Protein AF-A0A346C933-F1 (afdb_monomer)

Secondary structure (DSSP, 8-state):
---S---S---B-SB--TT--S-EEEEEEE-B-TTSPBP-SEEEEEE---TTSPPTT-TTS-TTS--EEEETTEEEEE-SSPPPSS---TTEEEEE--TTSEEEEEEE----BTTB-SB-EEEEEETTEEEEE-PBPPHHHHHHHHHH-HHHHHHHHHHHHHTT-

Foldseek 3Di:
DQAEDDDPDFAADQEQAPVQDAAKDKDKDFDADPVRAGAAQKKKKKAAAALLQDGFLANVDDLADFCFDQDPVGGDDRDRYDHRPDDGRGRIHMYGADPRNMDMHMYHQHHHGHPDARWMKMWMAHPRRIDTDIDHDDVVVVVVCCVPPVPSVCSVVVVVVVVVD

Radius of gyration: 16.98 Å; Cα contacts (8 Å, |Δi|>4): 318; chains: 1; bounding box: 45×39×41 Å

Mean predicted aligned error: 9.43 Å

Nearest PDB structures (foldseek):
  6bdj-assembly1_A  TM=8.826E-01  e=5.657E-12  Tetranychus urticae
  5vg2-assembly4_C  TM=8.865E-01  e=5.657E-12  Tetranychus urticae
  5vg2-assembly1_U  TM=8.908E-01  e=7.214E-12  Tetranychus urticae
  5vg2-assembly3_B  TM=8.876E-01  e=8.147E-12  Tetranychus urticae
  6bdj-assembly2_U  TM=9.014E-01  e=7.269E-11  Tetranychus urticae

Sequence (165 aa):
MDGPYLVGQVPRRSDMTEGRPGLPLELRFTVLDLAGKPLKDATITLWHCDPLGYYSGYLDMDPDEWVATATPEGVTAVEWDPPATDDSRFLRGTQPLDEQGAVAFSTVYPGWCFGRAIHIHIEVQVGGGGFLDQPALPPRRVEQVHREAPALQRALHAREAHQRL

Structure (mmCIF, N/CA/C/O backbone):
data_AF-A0A346C933-F1
#
_entry.id   AF-A0A346C933-F1
#
loop_
_atom_site.group_PDB
_atom_site.id
_atom_site.type_symbol
_atom_site.label_atom_id
_atom_site.label_alt_id
_atom_site.label_comp_id
_atom_site.label_asym_id
_atom_site.label_entity_id
_atom_site.label_seq_id
_atom_site.pdbx_PDB_ins_code
_atom_site.Cartn_x
_atom_site.Cartn_y
_atom_site.Cartn_z
_atom_site.occupancy
_atom_site.B_iso_or_equiv
_atom_site.auth_seq_id
_atom_site.auth_comp_id
_atom_site.auth_asym_id
_atom_site.auth_atom_id
_atom_site.pdbx_PDB_model_num
ATOM 1 N N . MET A 1 1 ? 8.165 11.787 7.828 1.00 36.09 1 MET A N 1
ATOM 2 C CA . MET A 1 1 ? 8.756 12.218 6.547 1.00 36.09 1 MET A CA 1
ATOM 3 C C . MET A 1 1 ? 8.098 11.354 5.505 1.00 36.09 1 MET A C 1
ATOM 5 O O . MET A 1 1 ? 8.177 10.134 5.629 1.00 36.09 1 MET A O 1
ATOM 9 N N . ASP A 1 2 ? 7.393 11.974 4.572 1.00 51.56 2 ASP A N 1
ATOM 10 C CA . ASP A 1 2 ? 6.691 11.268 3.513 1.00 51.56 2 ASP A CA 1
ATOM 11 C C . ASP A 1 2 ? 7.751 10.725 2.565 1.00 51.56 2 ASP A C 1
ATOM 13 O O . ASP A 1 2 ? 8.356 11.448 1.787 1.00 51.56 2 ASP A O 1
ATOM 17 N N . GLY A 1 3 ? 8.126 9.462 2.763 1.00 47.59 3 GLY A N 1
ATOM 18 C CA . GLY A 1 3 ? 8.998 8.778 1.813 1.00 47.59 3 GLY A CA 1
ATOM 19 C C . GLY A 1 3 ? 8.360 8.818 0.419 1.00 47.59 3 GLY A C 1
ATOM 20 O O . GLY A 1 3 ? 7.130 8.833 0.329 1.00 47.59 3 GLY A O 1
ATOM 21 N N . PRO A 1 4 ? 9.181 8.832 -0.641 1.00 57.88 4 PRO A N 1
ATOM 22 C CA . PRO A 1 4 ? 8.727 9.135 -1.992 1.00 57.88 4 PRO A CA 1
ATOM 23 C C . PRO A 1 4 ? 7.634 8.174 -2.469 1.00 57.88 4 PRO A C 1
ATOM 25 O O . PRO A 1 4 ? 7.500 7.059 -1.949 1.00 57.88 4 PRO A O 1
ATOM 28 N N . TYR A 1 5 ? 6.902 8.604 -3.501 1.00 60.06 5 TYR A N 1
ATOM 29 C CA . TYR A 1 5 ? 5.935 7.817 -4.276 1.00 60.06 5 TYR A CA 1
ATOM 30 C C . TYR A 1 5 ? 4.483 7.793 -3.787 1.00 60.06 5 TYR A C 1
ATOM 32 O O . TYR A 1 5 ? 3.787 6.804 -4.042 1.00 60.06 5 TYR A O 1
ATOM 40 N N . LEU A 1 6 ? 3.974 8.828 -3.117 1.00 62.06 6 LEU A N 1
ATOM 41 C CA . LEU A 1 6 ? 2.528 8.939 -2.901 1.00 62.06 6 LEU A CA 1
ATOM 42 C C . LEU A 1 6 ? 1.862 9.526 -4.152 1.00 62.06 6 LEU A C 1
ATOM 44 O O . LEU A 1 6 ? 2.076 10.674 -4.510 1.00 62.06 6 LEU A O 1
ATOM 48 N N . VAL A 1 7 ? 1.013 8.740 -4.810 1.00 62.56 7 VAL A N 1
ATOM 49 C CA . VAL A 1 7 ? 0.212 9.233 -5.939 1.00 62.56 7 VAL A CA 1
ATOM 50 C C . VAL A 1 7 ? -1.080 9.871 -5.427 1.00 62.56 7 VAL A C 1
ATOM 52 O O . VAL A 1 7 ? -1.733 9.326 -4.538 1.00 62.56 7 VAL A O 1
ATOM 55 N N . GLY A 1 8 ? -1.492 10.994 -6.023 1.00 66.44 8 GLY A N 1
ATOM 56 C CA . GLY A 1 8 ? -2.633 11.790 -5.541 1.00 66.44 8 GLY A CA 1
ATOM 57 C C . GLY A 1 8 ? -4.004 11.092 -5.558 1.00 66.44 8 GLY A C 1
ATOM 58 O O . GLY A 1 8 ? -4.932 11.556 -4.902 1.00 66.44 8 GLY A O 1
ATOM 59 N N . GLN A 1 9 ? -4.158 9.972 -6.274 1.00 73.50 9 GLN A N 1
ATOM 60 C CA . GLN A 1 9 ? -5.360 9.132 -6.210 1.00 73.50 9 GLN A CA 1
ATOM 61 C C . GLN A 1 9 ? -4.990 7.671 -5.952 1.00 73.50 9 GLN A C 1
ATOM 63 O O . GLN A 1 9 ? -4.522 6.966 -6.851 1.00 73.50 9 GLN A O 1
ATOM 68 N N . VAL A 1 10 ? -5.249 7.207 -4.725 1.00 86.12 10 VAL A N 1
ATOM 69 C CA . VAL A 1 10 ? -5.130 5.796 -4.338 1.00 86.12 10 VAL A CA 1
ATOM 70 C C . VAL A 1 10 ? -6.512 5.125 -4.383 1.00 86.12 10 VAL A C 1
ATOM 72 O O . VAL A 1 10 ? -7.443 5.623 -3.748 1.00 86.12 10 VAL A O 1
ATOM 75 N N . PRO A 1 11 ? -6.692 4.002 -5.108 1.00 91.81 11 PRO A N 1
ATOM 76 C CA . PRO A 1 11 ? -8.011 3.385 -5.252 1.00 91.81 11 PRO A CA 1
ATOM 77 C C . PRO A 1 11 ? -8.545 2.760 -3.960 1.00 91.81 11 PRO A C 1
ATOM 79 O O . PRO A 1 11 ? -7.799 2.152 -3.189 1.00 91.81 11 PRO A O 1
ATOM 82 N N . ARG A 1 12 ? -9.866 2.842 -3.750 1.00 95.12 12 ARG A N 1
ATOM 83 C CA . ARG A 1 12 ? -10.534 2.205 -2.608 1.00 95.12 12 ARG A CA 1
ATOM 84 C C . ARG A 1 12 ? -10.761 0.716 -2.862 1.00 95.12 12 ARG A C 1
ATOM 86 O O . ARG A 1 12 ? -11.628 0.367 -3.660 1.00 95.12 12 ARG A O 1
ATOM 93 N N . ARG A 1 13 ? -10.008 -0.153 -2.180 1.00 95.94 13 ARG A N 1
ATOM 94 C CA . ARG A 1 13 ? -10.074 -1.618 -2.354 1.00 95.94 13 ARG A CA 1
ATOM 95 C C . ARG A 1 13 ? -9.374 -2.382 -1.238 1.00 95.94 13 ARG A C 1
ATOM 97 O O . ARG A 1 13 ? -8.414 -1.884 -0.658 1.00 95.94 13 ARG A O 1
ATOM 104 N N . SER A 1 14 ? -9.838 -3.607 -1.005 1.00 95.62 14 SER A N 1
ATOM 105 C CA . SER A 1 14 ? -9.204 -4.576 -0.109 1.00 95.62 14 SER A CA 1
ATOM 106 C C . SER A 1 14 ? -8.132 -5.404 -0.807 1.00 95.62 14 SER A C 1
ATOM 108 O O . SER A 1 14 ? -7.046 -5.564 -0.262 1.00 95.62 14 SER A O 1
ATOM 110 N N . ASP A 1 15 ? -8.391 -5.887 -2.022 1.00 97.38 15 ASP A N 1
ATOM 111 C CA . ASP A 1 15 ? -7.372 -6.508 -2.869 1.00 97.38 15 ASP A CA 1
ATOM 112 C C . ASP A 1 15 ? -6.597 -5.426 -3.626 1.00 97.38 15 ASP A C 1
ATOM 114 O O . ASP A 1 15 ? -7.134 -4.756 -4.507 1.00 97.38 15 ASP A O 1
ATOM 118 N N . MET A 1 16 ? -5.333 -5.242 -3.256 1.00 96.81 16 MET A N 1
ATOM 119 C CA . MET A 1 16 ? -4.424 -4.269 -3.854 1.00 96.81 16 MET A CA 1
ATOM 120 C C . MET A 1 16 ? -3.584 -4.870 -4.982 1.00 96.81 16 MET A C 1
ATOM 122 O O . MET A 1 16 ? -2.829 -4.140 -5.616 1.00 96.81 16 MET A O 1
ATOM 126 N N . THR A 1 17 ? -3.655 -6.180 -5.226 1.00 95.88 17 THR A N 1
ATOM 127 C CA . THR A 1 17 ? -2.680 -6.883 -6.068 1.00 95.88 17 THR A CA 1
ATOM 128 C C . THR A 1 17 ? -2.716 -6.434 -7.519 1.00 95.88 17 THR A C 1
ATOM 130 O O . THR A 1 17 ? -1.668 -6.401 -8.152 1.00 95.88 17 THR A O 1
ATOM 133 N N . GLU A 1 18 ? -3.899 -6.129 -8.061 1.00 94.19 18 GLU A N 1
ATOM 134 C CA . GLU A 1 18 ? -4.124 -5.974 -9.508 1.00 94.19 18 GLU A CA 1
ATOM 135 C C . GLU A 1 18 ? -3.502 -7.121 -10.333 1.00 94.19 18 GLU A C 1
ATOM 137 O O . GLU A 1 18 ? -2.993 -6.925 -11.435 1.00 94.19 18 GLU A O 1
ATOM 142 N N . GLY A 1 19 ? -3.490 -8.337 -9.776 1.00 91.88 19 GLY A N 1
ATOM 143 C CA . GLY A 1 19 ? -2.898 -9.505 -10.426 1.00 91.88 19 GLY A CA 1
ATOM 144 C C . GLY A 1 19 ? -1.365 -9.524 -10.464 1.00 91.88 19 GLY A C 1
ATOM 145 O O . GLY A 1 19 ? -0.802 -10.380 -11.149 1.00 91.88 19 GLY A O 1
ATOM 146 N N . ARG A 1 20 ? -0.665 -8.629 -9.743 1.00 89.69 20 ARG A N 1
ATOM 147 C CA . ARG A 1 20 ? 0.800 -8.702 -9.619 1.00 89.69 20 ARG A CA 1
ATOM 148 C C . ARG A 1 20 ? 1.209 -10.071 -9.061 1.00 89.69 20 ARG A C 1
ATOM 150 O O . ARG A 1 20 ? 0.682 -10.492 -8.030 1.00 89.69 20 ARG A O 1
ATOM 157 N N . PRO A 1 21 ? 2.157 -10.771 -9.708 1.00 88.75 21 PRO A N 1
ATOM 158 C CA . PRO A 1 21 ? 2.669 -12.023 -9.181 1.00 88.75 21 PRO A CA 1
ATOM 159 C C . PRO A 1 21 ? 3.504 -11.758 -7.926 1.00 88.75 21 PRO A C 1
ATOM 161 O O . PRO A 1 21 ? 4.165 -10.729 -7.806 1.00 88.75 21 PRO A O 1
ATOM 164 N N . GLY A 1 22 ? 3.514 -12.710 -6.999 1.00 87.00 22 GLY A N 1
ATOM 165 C CA . GLY A 1 22 ? 4.319 -12.624 -5.788 1.00 87.00 22 GLY A CA 1
ATOM 166 C C . GLY A 1 22 ? 3.854 -13.606 -4.726 1.00 87.00 22 GLY A C 1
ATOM 167 O O . GLY A 1 22 ? 2.937 -14.396 -4.951 1.00 87.00 22 GLY A O 1
ATOM 168 N N . LEU A 1 23 ? 4.503 -13.564 -3.564 1.00 88.38 23 LEU A N 1
ATOM 169 C CA . LEU A 1 23 ? 4.048 -14.314 -2.399 1.00 88.38 23 LEU A CA 1
ATOM 170 C C . LEU A 1 23 ? 2.818 -13.604 -1.808 1.00 88.38 23 LEU A C 1
ATOM 172 O O . LEU A 1 23 ? 2.970 -12.453 -1.400 1.00 88.38 23 LEU A O 1
ATOM 176 N N . PRO A 1 24 ? 1.631 -14.233 -1.739 1.00 93.06 24 PRO A N 1
ATOM 177 C CA . PRO A 1 24 ? 0.448 -13.592 -1.172 1.00 93.06 24 PRO A CA 1
ATOM 178 C C . PRO A 1 24 ? 0.671 -13.173 0.283 1.00 93.06 24 PRO A C 1
ATOM 180 O O . PRO A 1 24 ? 1.232 -13.926 1.082 1.00 93.06 24 PRO A O 1
ATOM 183 N N . LEU A 1 25 ? 0.213 -11.974 0.627 1.00 92.31 25 LEU A N 1
ATOM 184 C CA . LEU A 1 25 ? 0.332 -11.388 1.952 1.00 92.31 25 LEU A CA 1
ATOM 185 C C . LEU A 1 25 ? -1.002 -10.766 2.360 1.00 92.31 25 LEU A C 1
ATOM 187 O O . LEU A 1 25 ? -1.550 -9.918 1.661 1.00 92.31 25 LEU A O 1
ATOM 191 N N . GLU A 1 26 ? -1.501 -11.169 3.523 1.00 95.44 26 GLU A N 1
ATOM 192 C CA . GLU A 1 26 ? -2.670 -10.559 4.143 1.00 95.44 26 GLU A CA 1
ATOM 193 C C . GLU A 1 26 ? -2.228 -9.642 5.284 1.00 95.44 26 GLU A C 1
ATOM 195 O O . GLU A 1 26 ? -1.475 -10.045 6.180 1.00 95.44 26 GLU A O 1
ATOM 200 N N . LEU A 1 27 ? -2.688 -8.396 5.239 1.00 93.50 27 LEU A N 1
ATOM 201 C CA . LEU A 1 27 ? -2.394 -7.375 6.232 1.00 93.50 27 LEU A CA 1
ATOM 202 C C . LEU A 1 27 ? -3.674 -7.028 6.971 1.00 93.50 27 LEU A C 1
ATOM 204 O O . LEU A 1 27 ? -4.680 -6.699 6.349 1.00 93.50 27 LEU 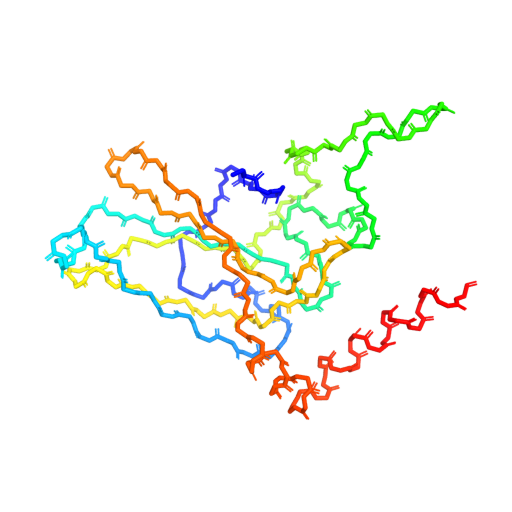A O 1
ATOM 208 N N . ARG A 1 28 ? -3.626 -7.084 8.300 1.00 94.62 28 ARG A N 1
ATOM 209 C CA . ARG A 1 28 ? -4.732 -6.696 9.172 1.00 94.62 28 ARG A CA 1
ATOM 210 C C . ARG A 1 28 ? -4.235 -5.658 10.152 1.00 94.62 28 ARG A C 1
ATOM 212 O O . ARG A 1 28 ? -3.217 -5.872 10.809 1.00 94.62 28 ARG A O 1
ATOM 219 N N . PHE A 1 29 ? -4.975 -4.567 10.253 1.00 93.00 29 PHE A N 1
ATOM 220 C CA . PHE A 1 29 ? -4.690 -3.485 11.177 1.00 93.00 29 PHE A CA 1
ATOM 221 C C . PHE A 1 29 ? -5.878 -3.299 12.104 1.00 93.00 29 PHE A C 1
ATOM 223 O O . PHE A 1 29 ? -7.025 -3.420 11.681 1.00 93.00 29 PHE A O 1
ATOM 230 N N . THR A 1 30 ? -5.580 -2.986 13.359 1.00 93.62 30 THR A N 1
ATOM 231 C CA . THR A 1 30 ? -6.536 -2.435 14.314 1.00 93.62 30 THR A CA 1
ATOM 232 C C . THR A 1 30 ? -5.934 -1.144 14.827 1.00 93.62 30 THR A C 1
ATOM 234 O O . THR A 1 30 ? -4.820 -1.150 15.352 1.00 93.62 30 THR A O 1
ATOM 237 N N . VAL A 1 31 ? -6.651 -0.043 14.647 1.00 90.44 31 VAL A N 1
ATOM 238 C CA . VAL A 1 31 ? -6.215 1.281 15.079 1.00 90.44 31 VAL A CA 1
ATOM 239 C C . VAL A 1 31 ? -6.992 1.659 16.325 1.00 90.44 31 VAL A C 1
ATOM 241 O O . VAL A 1 31 ? -8.222 1.594 16.356 1.00 90.44 31 VAL A O 1
ATOM 244 N N . LEU A 1 32 ? -6.254 2.049 17.357 1.00 91.50 32 LEU A N 1
ATOM 245 C CA . LEU A 1 32 ? -6.798 2.446 18.645 1.00 91.50 32 LEU A CA 1
ATOM 246 C C . LEU A 1 32 ? -6.411 3.898 18.943 1.00 91.50 32 LEU A C 1
ATOM 248 O O . LEU A 1 32 ? -5.341 4.355 18.540 1.00 91.50 32 LEU A O 1
ATOM 252 N N . ASP A 1 33 ? -7.270 4.613 19.663 1.00 87.75 33 ASP A N 1
ATOM 253 C CA . ASP A 1 33 ? -6.928 5.896 20.270 1.00 87.75 33 ASP A CA 1
ATOM 254 C C . ASP A 1 33 ? -5.980 5.717 21.476 1.00 87.75 33 ASP A C 1
ATOM 256 O O . ASP A 1 33 ? -5.676 4.603 21.913 1.00 87.75 33 ASP A O 1
ATOM 260 N N . LEU A 1 34 ? -5.517 6.829 22.059 1.00 89.31 34 LEU A N 1
ATOM 261 C CA . LEU A 1 34 ? -4.618 6.805 23.224 1.00 89.31 34 LEU A CA 1
ATOM 262 C C . LEU A 1 34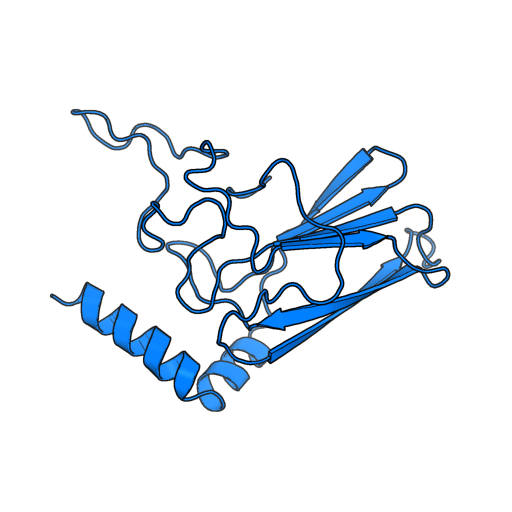 ? -5.260 6.214 24.492 1.00 89.31 34 LEU A C 1
ATOM 264 O O . LEU A 1 34 ? -4.547 5.875 25.435 1.00 89.31 34 LEU A O 1
ATOM 268 N N . ALA A 1 35 ? -6.589 6.088 24.533 1.00 93.31 35 ALA A N 1
ATOM 269 C CA . ALA A 1 35 ? -7.320 5.426 25.608 1.00 93.31 35 ALA A CA 1
ATOM 270 C C . ALA A 1 35 ? -7.536 3.923 25.334 1.00 93.31 35 ALA A C 1
ATOM 272 O O . ALA A 1 35 ? -8.192 3.247 26.130 1.00 93.31 35 ALA A O 1
ATOM 273 N N . GLY A 1 36 ? -6.998 3.397 24.228 1.00 93.19 36 GLY A N 1
ATOM 274 C CA . GLY A 1 36 ? -7.120 2.001 23.820 1.00 93.19 36 GLY A CA 1
ATOM 275 C C . GLY A 1 36 ? -8.472 1.646 23.198 1.00 93.19 36 GLY A C 1
ATOM 276 O O . GLY A 1 36 ? -8.805 0.464 23.115 1.00 93.19 36 GLY A O 1
ATOM 277 N N . LYS A 1 37 ? -9.278 2.630 22.786 1.00 93.81 37 LYS A N 1
ATOM 278 C CA . LYS A 1 37 ? -10.568 2.387 22.127 1.00 93.81 37 LYS A CA 1
ATOM 279 C C . LYS A 1 37 ? -10.399 2.337 20.610 1.00 93.81 37 LYS A C 1
ATOM 281 O O . LYS A 1 37 ? -9.576 3.083 20.089 1.00 93.81 37 LYS A O 1
ATOM 286 N N . PRO A 1 38 ? -11.199 1.530 19.890 1.00 93.50 38 PRO A N 1
ATOM 287 C CA . PRO A 1 38 ? -11.261 1.572 18.433 1.00 93.50 38 PRO A CA 1
ATOM 288 C C . PRO A 1 38 ? -11.382 2.990 17.880 1.00 93.50 38 PRO A C 1
ATOM 290 O O . PRO A 1 38 ? -12.310 3.723 18.238 1.00 93.50 38 PRO A O 1
ATOM 293 N N . LEU A 1 39 ? -10.446 3.362 17.008 1.00 89.56 39 LEU A N 1
ATOM 294 C CA . LEU A 1 39 ? -10.477 4.649 16.333 1.00 89.56 39 LEU A CA 1
ATOM 295 C C . LEU A 1 39 ? -11.589 4.641 15.277 1.00 89.56 39 LEU A C 1
ATOM 297 O O . LEU A 1 39 ? -11.695 3.707 14.484 1.00 89.56 39 LEU A O 1
ATOM 301 N N . LYS A 1 40 ? -12.420 5.684 15.276 1.00 86.75 40 LYS A N 1
ATOM 302 C CA . LYS A 1 40 ? -13.523 5.869 14.323 1.00 86.75 40 LYS A CA 1
ATOM 303 C C . LYS A 1 40 ? -13.188 6.968 13.323 1.00 86.75 40 LYS A C 1
ATOM 305 O O . LYS A 1 40 ? -12.283 7.762 13.563 1.00 86.75 40 LYS A O 1
ATOM 310 N N . ASP A 1 41 ? -13.935 7.005 12.221 1.00 87.25 41 ASP A N 1
ATOM 311 C CA . ASP A 1 41 ? -13.844 8.053 11.193 1.00 87.25 41 ASP A CA 1
ATOM 312 C C . ASP A 1 41 ? -12.427 8.231 10.626 1.00 87.25 41 ASP A C 1
ATOM 314 O O . ASP A 1 41 ? -11.977 9.342 10.325 1.00 87.25 41 ASP A O 1
ATOM 318 N N . ALA A 1 42 ? -11.723 7.105 10.489 1.00 88.88 42 ALA A N 1
ATOM 319 C CA . ALA A 1 42 ? -10.378 7.055 9.956 1.00 88.88 42 ALA A CA 1
ATOM 320 C C . ALA A 1 42 ? -10.289 6.169 8.711 1.00 88.88 42 ALA A C 1
ATOM 322 O O . ALA A 1 42 ? -11.040 5.205 8.545 1.00 88.88 42 ALA A O 1
ATOM 323 N N . THR A 1 43 ? -9.354 6.512 7.833 1.00 90.81 43 THR A N 1
ATOM 324 C CA . THR A 1 43 ? -9.040 5.786 6.602 1.00 90.81 43 THR A CA 1
ATOM 325 C C . THR A 1 43 ? -7.574 5.390 6.615 1.00 90.81 43 THR A C 1
ATOM 327 O O . THR A 1 43 ? -6.726 6.215 6.942 1.00 90.81 43 THR A O 1
ATOM 330 N N . ILE A 1 44 ? -7.281 4.138 6.262 1.00 91.75 44 ILE A N 1
ATOM 331 C CA . ILE A 1 44 ? -5.915 3.668 6.028 1.00 91.75 44 ILE A CA 1
ATOM 332 C C . ILE A 1 44 ? -5.640 3.654 4.532 1.00 91.75 44 ILE A C 1
ATOM 334 O O . ILE A 1 44 ? -6.380 3.026 3.776 1.00 91.75 44 ILE A O 1
ATOM 338 N N . THR A 1 45 ? -4.537 4.274 4.130 1.00 91.81 45 THR A N 1
ATOM 339 C CA . THR A 1 45 ? -3.965 4.180 2.788 1.00 91.81 45 THR A CA 1
ATOM 340 C C . THR A 1 45 ? -2.647 3.415 2.856 1.00 91.81 45 THR A C 1
ATOM 342 O O . THR A 1 45 ? -1.782 3.723 3.668 1.00 91.81 45 THR A O 1
ATOM 345 N N . LEU A 1 46 ? -2.490 2.411 1.997 1.00 92.88 46 LEU A N 1
ATOM 346 C CA . LEU A 1 46 ? -1.292 1.590 1.877 1.00 92.88 46 LEU A CA 1
ATOM 347 C C . LEU A 1 46 ? -0.682 1.725 0.488 1.00 92.88 46 LEU A C 1
ATOM 349 O O . LEU A 1 46 ? -1.406 1.754 -0.514 1.00 92.88 46 LEU A O 1
ATOM 353 N N . TRP A 1 47 ? 0.647 1.718 0.427 1.00 92.50 47 TRP A N 1
ATOM 354 C CA . TRP A 1 47 ? 1.391 1.495 -0.809 1.00 92.50 47 TRP A CA 1
ATOM 355 C C . TRP A 1 47 ? 2.736 0.826 -0.545 1.00 92.50 47 TRP A C 1
ATOM 357 O O . TRP A 1 47 ? 3.343 0.995 0.511 1.00 92.50 47 TRP A O 1
ATOM 367 N N . HIS A 1 48 ? 3.212 0.051 -1.510 1.00 92.44 48 HIS A N 1
ATOM 368 C CA . HIS A 1 48 ? 4.554 -0.519 -1.485 1.00 92.44 48 HIS A CA 1
ATOM 369 C C . HIS A 1 48 ? 5.009 -0.891 -2.898 1.00 92.44 48 HIS A C 1
ATOM 371 O O . HIS A 1 48 ? 4.210 -0.893 -3.838 1.00 92.44 48 HIS A O 1
ATOM 377 N N . CYS A 1 49 ? 6.293 -1.219 -3.043 1.00 91.00 49 CYS A N 1
ATOM 378 C CA . CYS A 1 49 ? 6.821 -1.758 -4.288 1.00 91.00 49 CYS A CA 1
ATOM 379 C C . CYS A 1 49 ? 6.379 -3.200 -4.535 1.00 91.00 49 CYS A C 1
ATOM 381 O O . CYS A 1 49 ? 6.065 -3.962 -3.619 1.00 91.00 49 CYS A O 1
ATOM 383 N N . ASP A 1 50 ? 6.424 -3.608 -5.793 1.00 91.12 50 ASP A N 1
ATOM 384 C CA . ASP A 1 50 ? 6.315 -5.010 -6.162 1.00 91.12 50 ASP A CA 1
ATOM 385 C C . ASP A 1 50 ? 7.529 -5.843 -5.681 1.00 91.12 50 ASP A C 1
ATOM 387 O O . ASP A 1 50 ? 8.492 -5.299 -5.129 1.00 91.12 50 ASP A O 1
ATOM 391 N N . PRO A 1 51 ? 7.524 -7.176 -5.881 1.00 87.44 51 PRO A N 1
ATOM 392 C CA . PRO A 1 51 ? 8.650 -8.033 -5.502 1.00 87.44 51 PRO A CA 1
ATOM 393 C C . PRO A 1 51 ? 9.996 -7.674 -6.153 1.00 87.44 51 PRO A C 1
ATOM 395 O O . P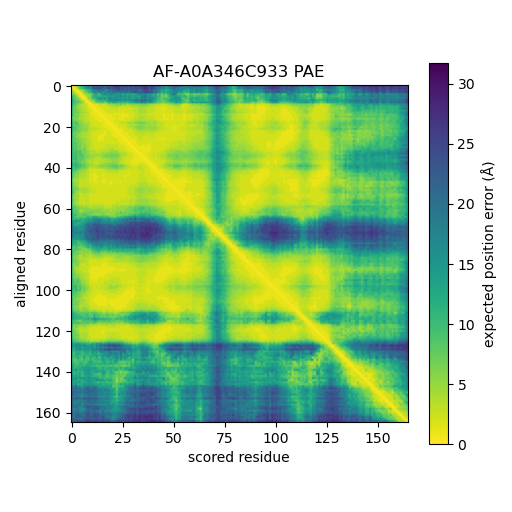RO A 1 51 ? 11.034 -8.125 -5.673 1.00 87.44 51 PRO A O 1
ATOM 398 N N . LEU A 1 52 ? 9.990 -6.893 -7.237 1.00 85.38 52 LEU A N 1
ATOM 399 C CA . LEU A 1 52 ? 11.179 -6.442 -7.956 1.00 85.38 52 LEU A CA 1
ATOM 400 C C . LEU A 1 52 ? 11.629 -5.036 -7.546 1.00 85.38 52 LEU A C 1
ATOM 402 O O . LEU A 1 52 ? 12.696 -4.617 -7.980 1.00 85.38 52 LEU A O 1
ATOM 406 N N . GLY A 1 53 ? 10.890 -4.344 -6.676 1.00 85.62 53 GLY A N 1
ATOM 407 C CA . GLY A 1 53 ? 11.238 -3.018 -6.167 1.00 85.62 53 GLY A CA 1
ATOM 408 C C . GLY A 1 53 ? 10.541 -1.852 -6.871 1.00 85.62 53 GLY A C 1
ATOM 409 O O . GLY A 1 53 ? 10.705 -0.719 -6.422 1.00 85.62 53 GLY A O 1
ATOM 410 N N . TYR A 1 54 ? 9.724 -2.108 -7.895 1.00 88.38 54 TYR A N 1
ATOM 411 C CA . TYR A 1 54 ? 9.029 -1.066 -8.654 1.00 88.38 54 TYR A CA 1
ATOM 412 C C . TYR A 1 54 ? 7.777 -0.575 -7.932 1.00 88.38 54 TYR A C 1
ATOM 414 O O . TYR A 1 54 ? 6.944 -1.368 -7.483 1.00 88.38 54 TYR A O 1
ATOM 422 N N . TYR A 1 55 ? 7.613 0.744 -7.869 1.00 90.06 55 TYR A N 1
ATOM 423 C CA . TYR A 1 55 ? 6.397 1.392 -7.388 1.00 90.06 55 TYR A CA 1
ATOM 424 C C . TYR A 1 55 ? 5.458 1.680 -8.562 1.00 90.06 55 TYR A C 1
ATOM 426 O O . TYR A 1 55 ? 5.880 2.198 -9.592 1.00 90.06 55 TYR A O 1
ATOM 434 N N . SER A 1 56 ? 4.168 1.377 -8.406 1.00 91.19 56 SER A N 1
ATOM 435 C CA . SER A 1 56 ? 3.166 1.778 -9.398 1.00 91.19 56 SER A CA 1
ATOM 436 C C . SER A 1 56 ? 3.046 3.300 -9.472 1.00 91.19 56 SER A C 1
ATOM 438 O O . SER A 1 56 ? 3.101 3.979 -8.441 1.00 91.19 56 SER A O 1
ATOM 440 N N . GLY A 1 57 ? 2.897 3.827 -10.684 1.00 88.06 57 GLY A N 1
ATOM 441 C CA . GLY A 1 57 ? 2.973 5.252 -11.000 1.00 88.06 57 GLY A CA 1
ATOM 442 C C . GLY A 1 57 ? 4.396 5.783 -11.192 1.00 88.06 57 GLY A C 1
ATOM 443 O O . GLY A 1 57 ? 4.550 6.977 -11.424 1.00 88.06 57 GLY A O 1
ATOM 444 N N . TYR A 1 58 ? 5.413 4.924 -11.068 1.00 88.56 58 TYR A N 1
ATOM 445 C CA . TYR A 1 58 ? 6.834 5.263 -11.186 1.00 88.56 58 TYR A CA 1
ATOM 446 C C . TYR A 1 58 ? 7.620 4.176 -11.940 1.00 88.56 58 TYR A C 1
ATOM 448 O O . TYR A 1 58 ? 8.769 3.894 -11.609 1.00 88.56 58 TYR A O 1
ATOM 456 N N . LEU A 1 59 ? 7.005 3.508 -12.920 1.00 87.12 59 LEU A N 1
ATOM 457 C CA . LEU A 1 59 ? 7.603 2.360 -13.614 1.00 87.12 59 LEU A CA 1
ATOM 458 C C . LEU A 1 59 ? 8.833 2.716 -14.455 1.00 87.12 59 LEU A C 1
ATOM 460 O O . LEU A 1 59 ? 9.677 1.854 -14.681 1.00 87.12 59 LEU A O 1
ATOM 464 N N . ASP A 1 60 ? 8.947 3.974 -14.874 1.00 85.25 60 ASP A N 1
ATOM 465 C CA . ASP A 1 60 ? 10.123 4.486 -15.591 1.00 85.25 60 ASP A CA 1
ATOM 466 C C . ASP A 1 60 ? 11.321 4.785 -14.667 1.00 85.25 60 ASP A C 1
ATOM 468 O O . ASP A 1 60 ? 12.384 5.173 -15.150 1.00 85.25 60 ASP A O 1
ATOM 472 N N . MET A 1 61 ? 11.170 4.636 -13.344 1.00 81.06 61 MET A N 1
ATOM 473 C CA . MET A 1 61 ? 12.256 4.842 -12.384 1.00 81.06 61 MET A CA 1
ATOM 474 C C . MET A 1 61 ? 12.980 3.535 -12.080 1.00 81.06 61 MET A C 1
ATOM 476 O O . MET A 1 61 ? 12.349 2.513 -11.802 1.00 81.06 61 MET A O 1
ATOM 480 N N . ASP A 1 62 ? 14.312 3.591 -12.074 1.00 81.62 62 ASP A N 1
ATOM 481 C CA . ASP A 1 62 ? 15.134 2.454 -11.682 1.00 81.62 62 ASP A CA 1
ATOM 482 C C . ASP A 1 62 ? 15.021 2.218 -10.158 1.00 81.62 62 ASP A C 1
ATOM 484 O O . ASP A 1 62 ? 15.387 3.093 -9.366 1.00 81.62 62 ASP A O 1
ATOM 488 N N . PRO A 1 63 ? 14.520 1.052 -9.702 1.00 77.31 63 PRO A N 1
ATOM 489 C CA . PRO A 1 63 ? 14.396 0.737 -8.281 1.00 77.31 63 PRO A CA 1
ATOM 490 C C . PRO A 1 63 ? 15.747 0.504 -7.584 1.00 77.31 63 PRO A C 1
ATOM 492 O O . PRO A 1 63 ? 15.763 0.307 -6.359 1.00 77.31 63 PRO A O 1
ATOM 495 N N . ASP A 1 64 ? 16.844 0.448 -8.345 1.00 77.06 64 ASP A N 1
ATOM 496 C CA . ASP A 1 64 ? 18.231 0.351 -7.891 1.00 77.06 64 ASP A CA 1
ATOM 497 C C . ASP A 1 64 ? 18.954 1.705 -7.799 1.00 77.06 64 ASP A C 1
ATOM 499 O O . ASP A 1 64 ? 20.067 1.760 -7.274 1.00 77.06 64 ASP A O 1
ATOM 503 N N . GLU A 1 65 ? 18.319 2.804 -8.209 1.00 72.44 65 GLU A N 1
ATOM 504 C CA . GLU A 1 65 ? 18.897 4.144 -8.120 1.00 72.44 65 GLU A CA 1
ATOM 505 C C . GLU A 1 65 ? 18.137 5.047 -7.137 1.00 72.44 65 GLU A C 1
ATOM 507 O O . GLU A 1 65 ? 16.976 4.828 -6.780 1.00 72.44 65 GLU A O 1
ATOM 512 N N . TRP A 1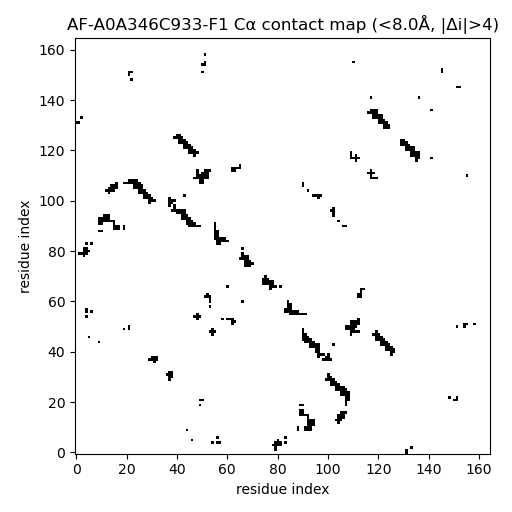 66 ? 18.817 6.088 -6.651 1.00 62.94 66 TRP A N 1
ATOM 513 C CA . TRP A 1 66 ? 18.134 7.168 -5.943 1.00 62.94 66 TRP A CA 1
ATOM 514 C C . TRP A 1 66 ? 17.333 7.989 -6.948 1.00 62.94 66 TRP A C 1
ATOM 516 O O . TRP A 1 66 ? 17.863 8.354 -7.995 1.00 62.94 66 TRP A O 1
ATOM 526 N N . VAL A 1 67 ? 16.109 8.382 -6.591 1.00 63.31 67 VAL A N 1
ATOM 527 C CA . VAL A 1 67 ? 15.419 9.450 -7.323 1.00 63.31 67 VAL A CA 1
ATOM 528 C C . VAL A 1 67 ? 16.187 10.739 -7.080 1.00 63.31 67 VAL A C 1
ATOM 530 O O . VAL A 1 67 ? 16.090 11.359 -6.019 1.00 63.31 67 VAL A O 1
ATOM 533 N N . ALA A 1 68 ? 17.009 11.102 -8.050 1.00 57.69 68 ALA A N 1
ATOM 534 C CA . ALA A 1 68 ? 17.905 12.230 -7.971 1.00 57.69 68 ALA A CA 1
ATOM 535 C C . ALA A 1 68 ? 17.728 13.113 -9.198 1.00 57.69 68 ALA A C 1
ATOM 537 O O . ALA A 1 68 ? 17.725 12.635 -1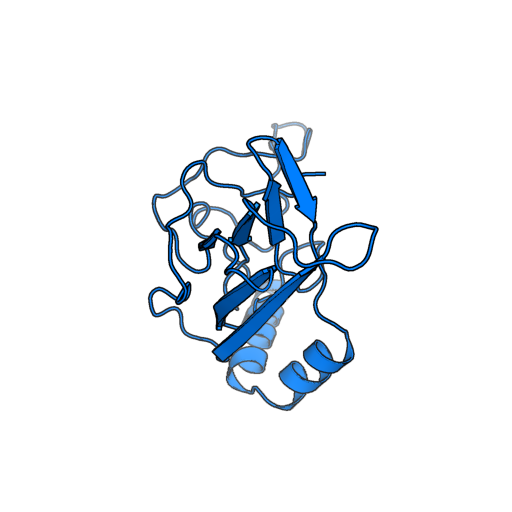0.332 1.00 57.69 68 ALA A O 1
ATOM 538 N N . THR A 1 69 ? 17.675 14.423 -8.981 1.00 51.62 69 THR A N 1
ATOM 539 C CA . THR A 1 69 ? 17.910 15.361 -10.073 1.00 51.62 69 THR A CA 1
ATOM 540 C C . THR A 1 69 ? 19.404 15.331 -10.395 1.00 51.62 69 THR A C 1
ATOM 542 O O . THR A 1 69 ? 20.233 15.848 -9.636 1.00 51.62 69 THR A O 1
ATOM 545 N N . ALA A 1 70 ? 19.762 14.696 -11.510 1.00 49.38 70 ALA A N 1
ATOM 546 C CA . ALA A 1 70 ? 21.114 14.746 -12.047 1.00 49.38 70 ALA A CA 1
ATOM 547 C C . ALA A 1 70 ? 21.316 16.072 -12.793 1.00 49.38 70 ALA A C 1
ATOM 549 O O . ALA A 1 70 ? 20.591 16.377 -13.741 1.00 49.38 70 ALA A O 1
ATOM 550 N N . THR A 1 71 ? 22.306 16.864 -12.381 1.00 49.38 71 THR A N 1
ATOM 551 C CA . THR A 1 71 ? 22.829 17.969 -13.197 1.00 49.38 71 THR A CA 1
ATOM 552 C C . THR A 1 71 ? 24.148 17.533 -13.843 1.00 49.38 71 THR A C 1
ATOM 554 O O . THR A 1 71 ? 24.743 16.541 -13.407 1.00 49.38 71 THR A O 1
ATOM 557 N N . PRO A 1 72 ? 24.649 18.239 -14.875 1.00 47.28 72 PRO A N 1
ATOM 558 C CA . PRO A 1 72 ? 25.970 17.960 -15.447 1.00 47.28 72 PRO A CA 1
ATOM 559 C C . PRO A 1 72 ? 27.114 17.974 -14.413 1.00 47.28 72 PRO A C 1
ATOM 561 O O . PRO A 1 72 ? 28.173 17.403 -14.662 1.00 47.28 72 PRO A O 1
ATOM 564 N N . GLU A 1 73 ? 26.903 18.604 -13.254 1.00 56.25 73 GLU A N 1
ATOM 565 C CA . GLU A 1 73 ? 27.854 18.715 -12.144 1.00 56.25 73 GLU A CA 1
ATOM 566 C C . GLU A 1 73 ? 27.692 17.627 -11.057 1.00 56.25 73 GLU A C 1
ATOM 568 O O . GLU A 1 73 ? 28.496 17.585 -10.124 1.00 56.25 73 GLU A O 1
ATOM 573 N N . GLY A 1 74 ? 26.689 16.743 -11.162 1.00 50.94 74 GLY A N 1
ATOM 574 C CA . GLY A 1 74 ? 26.431 15.639 -10.228 1.00 50.94 74 GLY A CA 1
ATOM 575 C C . GLY A 1 74 ? 24.997 15.592 -9.678 1.00 50.94 74 GLY A C 1
ATOM 576 O O . GLY A 1 74 ? 24.116 16.339 -10.097 1.00 50.94 74 GLY A O 1
ATOM 577 N N . VAL A 1 75 ? 24.744 14.686 -8.724 1.00 54.84 75 VAL A N 1
ATOM 578 C CA . VAL A 1 75 ? 23.460 14.611 -8.000 1.00 54.84 75 VAL A CA 1
ATOM 579 C C . VAL A 1 75 ? 23.373 15.782 -7.024 1.00 54.84 75 VAL A C 1
ATOM 581 O O . VAL A 1 75 ? 24.155 15.854 -6.076 1.00 54.84 75 VAL A O 1
ATOM 584 N N . THR A 1 76 ? 22.430 16.699 -7.248 1.00 50.28 76 THR A N 1
ATOM 585 C CA . THR A 1 76 ? 22.305 17.929 -6.440 1.00 50.28 76 THR A CA 1
ATOM 586 C C . THR A 1 76 ? 21.136 17.899 -5.456 1.00 50.28 76 THR A C 1
ATOM 588 O O . THR A 1 76 ? 21.169 18.619 -4.458 1.00 50.28 76 THR A O 1
ATOM 591 N N . ALA A 1 77 ? 20.139 17.037 -5.679 1.00 55.75 77 ALA A N 1
ATOM 592 C CA . ALA A 1 77 ? 19.019 16.831 -4.766 1.00 55.75 77 ALA A CA 1
ATOM 593 C C . ALA A 1 77 ? 18.406 15.432 -4.932 1.00 55.75 77 ALA A C 1
ATOM 595 O O . ALA A 1 77 ? 18.287 14.933 -6.050 1.00 55.75 77 ALA A O 1
ATOM 596 N N . VAL A 1 78 ? 17.990 14.831 -3.811 1.00 59.50 78 VAL A N 1
ATOM 597 C CA . VAL A 1 78 ? 17.027 13.721 -3.806 1.00 59.50 78 VAL A CA 1
ATOM 598 C C . VAL A 1 78 ? 15.645 14.334 -3.986 1.00 59.50 78 VAL A C 1
ATOM 600 O O . VAL A 1 78 ? 15.261 15.220 -3.217 1.00 59.50 78 VAL A O 1
ATOM 603 N N . GLU A 1 79 ? 14.915 13.895 -5.004 1.00 63.69 79 GLU A N 1
ATOM 604 C CA . GLU A 1 79 ? 13.557 14.366 -5.250 1.00 63.69 79 GLU A CA 1
ATOM 605 C C . GLU A 1 79 ? 12.592 13.543 -4.391 1.00 63.69 79 GLU A C 1
ATOM 607 O O . GLU A 1 79 ? 12.428 12.338 -4.576 1.00 63.69 79 GLU A O 1
ATOM 612 N N . TRP A 1 80 ? 12.013 14.191 -3.378 1.00 58.31 80 TRP A N 1
ATOM 613 C CA . TRP A 1 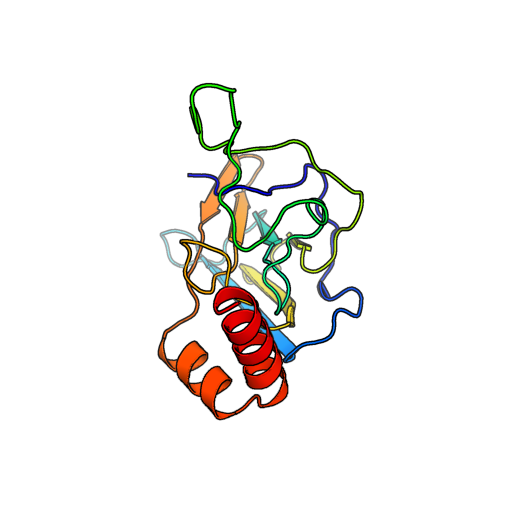80 ? 11.179 13.528 -2.370 1.00 58.31 80 TRP A CA 1
ATOM 614 C C . TRP A 1 80 ? 9.756 13.233 -2.853 1.00 58.31 80 TRP A C 1
ATOM 616 O O . TRP A 1 80 ? 9.113 12.347 -2.302 1.00 58.31 80 TRP A O 1
ATOM 626 N N . ASP A 1 81 ? 9.282 13.945 -3.874 1.00 65.94 81 ASP A N 1
ATOM 627 C CA . ASP A 1 81 ? 7.963 13.749 -4.480 1.00 65.94 81 ASP A CA 1
ATOM 628 C C . ASP A 1 81 ? 8.041 13.988 -5.994 1.00 65.94 81 ASP A C 1
ATOM 630 O O . ASP A 1 81 ? 7.602 15.030 -6.489 1.00 65.94 81 ASP A O 1
ATOM 634 N N . PRO A 1 82 ? 8.692 13.079 -6.742 1.00 72.81 82 PRO A N 1
ATOM 635 C CA . PRO A 1 82 ? 8.757 13.221 -8.184 1.00 72.81 82 PRO A CA 1
ATOM 636 C C . PRO A 1 82 ? 7.353 13.084 -8.794 1.00 72.81 82 PRO A C 1
ATOM 638 O O . PRO A 1 82 ? 6.512 12.339 -8.265 1.00 72.81 82 PRO A O 1
ATOM 641 N N . PRO A 1 83 ? 7.083 13.738 -9.938 1.00 75.06 83 PRO A N 1
ATOM 642 C CA . PRO A 1 83 ? 5.847 13.505 -10.668 1.00 75.06 83 PRO A CA 1
ATOM 643 C C . PRO A 1 83 ? 5.737 12.027 -11.060 1.00 75.06 83 PRO A C 1
ATOM 645 O O . PRO A 1 83 ? 6.733 11.382 -11.395 1.00 75.06 83 PRO A O 1
ATOM 648 N N . ALA A 1 84 ? 4.513 11.496 -11.022 1.00 82.19 84 ALA A N 1
ATOM 649 C CA . ALA A 1 84 ? 4.242 10.147 -11.504 1.00 82.19 84 ALA A CA 1
ATOM 650 C C . ALA A 1 84 ? 4.676 10.015 -12.972 1.00 82.19 84 ALA A C 1
ATOM 652 O O . ALA A 1 84 ? 4.411 10.906 -13.783 1.00 82.19 84 ALA A O 1
ATOM 653 N N . THR A 1 85 ? 5.325 8.904 -13.309 1.00 86.44 85 THR A N 1
ATOM 654 C CA . THR A 1 85 ? 5.766 8.613 -14.678 1.00 86.44 85 THR A CA 1
ATOM 655 C C . THR A 1 85 ? 4.721 7.829 -15.469 1.00 86.44 85 THR A C 1
ATOM 657 O O . THR A 1 85 ? 4.722 7.863 -16.696 1.00 86.44 85 THR A O 1
ATOM 660 N N . ASP A 1 86 ? 3.767 7.191 -14.780 1.00 88.69 86 ASP A N 1
ATOM 661 C CA . ASP A 1 86 ? 2.686 6.426 -15.400 1.00 88.69 86 ASP A CA 1
ATOM 662 C C . ASP A 1 86 ? 1.390 6.371 -14.551 1.00 88.69 86 ASP A C 1
ATOM 664 O O . ASP A 1 86 ? 1.307 6.847 -13.413 1.00 88.69 86 ASP A O 1
ATOM 668 N N . ASP A 1 87 ? 0.342 5.763 -15.113 1.00 90.56 87 ASP A N 1
ATOM 669 C CA . ASP A 1 87 ? -0.995 5.677 -14.505 1.00 90.56 87 ASP A CA 1
ATOM 670 C C . ASP A 1 87 ? -1.276 4.368 -13.744 1.00 90.56 87 ASP A C 1
ATOM 672 O O . ASP A 1 87 ? -2.385 4.166 -13.243 1.00 90.56 87 ASP A O 1
ATOM 676 N N . SER A 1 88 ? -0.302 3.466 -13.604 1.00 93.31 88 SER A N 1
ATOM 677 C CA . SER A 1 88 ? -0.494 2.220 -12.855 1.00 93.31 88 SER A CA 1
ATOM 67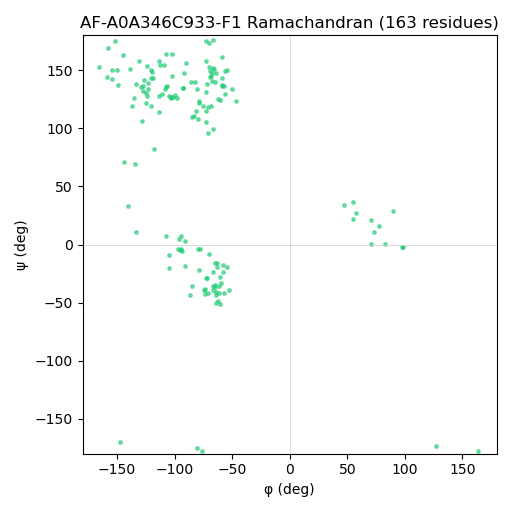8 C C . SER A 1 88 ? -0.759 2.485 -11.372 1.00 93.31 88 SER A C 1
ATOM 680 O O . SER A 1 88 ? -0.265 3.449 -10.778 1.00 93.31 88 SER A O 1
ATOM 682 N N . ARG A 1 89 ? -1.565 1.622 -10.740 1.00 93.81 89 ARG A N 1
ATOM 683 C CA . ARG A 1 89 ? -1.949 1.761 -9.322 1.00 93.81 89 ARG A CA 1
ATOM 684 C C . ARG A 1 89 ? -1.842 0.466 -8.518 1.00 93.81 89 ARG A C 1
ATOM 686 O O . ARG A 1 89 ? -2.291 0.438 -7.372 1.00 93.81 89 ARG A O 1
ATOM 693 N N . PHE A 1 90 ? -1.227 -0.584 -9.065 1.00 95.00 90 PHE A N 1
ATOM 694 C CA . PHE A 1 90 ? -1.060 -1.853 -8.354 1.00 95.00 90 PHE A CA 1
ATOM 695 C C . PHE A 1 90 ? -0.373 -1.658 -6.998 1.00 95.00 90 PHE A C 1
ATOM 697 O O . PHE A 1 90 ? 0.443 -0.756 -6.825 1.00 95.00 90 PHE A O 1
ATOM 704 N N . LEU A 1 91 ? -0.682 -2.522 -6.036 1.00 96.19 91 LEU A N 1
ATOM 705 C CA . LEU A 1 91 ? -0.106 -2.522 -4.687 1.00 96.19 91 LEU A CA 1
ATOM 706 C C . LEU A 1 91 ? -0.319 -1.200 -3.933 1.00 96.19 91 LEU A C 1
ATOM 708 O O . LEU A 1 91 ? 0.441 -0.849 -3.033 1.00 96.19 91 LEU A O 1
ATOM 712 N N . ARG A 1 92 ? -1.400 -0.491 -4.284 1.00 95.44 92 ARG A N 1
ATOM 713 C CA . ARG A 1 92 ? -1.923 0.687 -3.587 1.00 95.44 92 ARG A CA 1
ATOM 714 C C . ARG A 1 92 ? -3.399 0.492 -3.270 1.00 95.44 92 ARG A C 1
ATOM 716 O O . ARG A 1 92 ? -4.164 0.044 -4.131 1.00 95.44 92 ARG A O 1
ATOM 723 N N . GLY A 1 93 ? -3.813 0.853 -2.063 1.00 95.19 93 GLY A N 1
ATOM 724 C CA . GLY A 1 93 ? -5.196 0.704 -1.626 1.00 95.19 93 GLY A CA 1
ATOM 725 C C . GLY A 1 93 ? -5.536 1.620 -0.470 1.00 95.19 93 GLY A C 1
ATOM 726 O O . GLY A 1 93 ? -4.709 1.848 0.404 1.00 95.19 93 GLY A O 1
ATOM 727 N N . THR A 1 94 ? -6.762 2.128 -0.464 1.00 94.94 94 THR A N 1
ATOM 728 C CA . THR A 1 94 ? -7.309 2.899 0.653 1.00 94.94 94 THR A CA 1
ATOM 729 C C . THR A 1 94 ? -8.597 2.264 1.161 1.00 94.94 94 THR A C 1
ATOM 731 O O . THR A 1 94 ? -9.406 1.776 0.369 1.00 94.94 94 THR A O 1
ATOM 734 N N . GLN A 1 95 ? -8.798 2.218 2.474 1.00 95.06 95 GLN A N 1
ATOM 735 C CA . GLN A 1 95 ? -10.016 1.686 3.079 1.00 95.06 95 GLN A CA 1
ATOM 736 C C . GLN A 1 95 ? -10.336 2.390 4.402 1.00 95.06 95 GLN A C 1
ATOM 738 O O . GLN A 1 95 ? -9.430 2.591 5.214 1.00 95.06 95 GLN A O 1
ATOM 743 N N . PRO A 1 96 ? -11.613 2.740 4.649 1.00 94.12 96 PRO A N 1
ATOM 744 C CA . PRO A 1 96 ? -12.032 3.192 5.967 1.00 94.12 96 PRO A CA 1
ATOM 745 C C . PRO A 1 96 ? -11.930 2.048 6.977 1.00 94.12 96 PRO A C 1
ATOM 747 O O . PRO A 1 96 ? -12.087 0.879 6.616 1.00 94.12 96 PRO A O 1
ATOM 750 N N . LEU A 1 97 ? -11.704 2.402 8.237 1.00 92.56 97 LEU A N 1
ATOM 751 C CA . LEU A 1 97 ? -11.828 1.464 9.344 1.00 92.56 97 LEU A CA 1
ATOM 752 C C . LEU A 1 97 ? -13.291 1.043 9.536 1.00 92.56 97 LEU A C 1
ATOM 754 O O . LEU A 1 97 ? -14.212 1.831 9.307 1.00 92.56 97 LEU A O 1
ATOM 758 N N . ASP A 1 98 ? -13.496 -0.193 9.981 1.00 93.56 98 ASP A N 1
ATOM 759 C CA . ASP A 1 98 ? -14.797 -0.669 10.445 1.00 93.56 98 ASP A CA 1
ATOM 760 C C . ASP A 1 98 ? -15.143 -0.145 11.856 1.00 93.56 98 ASP A C 1
ATOM 762 O O . ASP A 1 98 ? -14.403 0.623 12.476 1.00 93.56 98 ASP A O 1
ATOM 766 N N . GLU A 1 99 ? -16.295 -0.557 12.391 1.00 91.00 99 GLU A N 1
ATOM 767 C CA . GLU A 1 99 ? -16.765 -0.138 13.719 1.00 91.00 99 GLU A CA 1
ATOM 768 C C . GLU A 1 99 ? -15.849 -0.587 14.872 1.00 91.00 99 GLU A C 1
ATOM 770 O O . GLU A 1 99 ? -15.913 -0.024 15.969 1.00 91.00 99 GLU A O 1
ATOM 775 N N . GLN A 1 100 ? -15.007 -1.596 14.635 1.00 93.62 100 GLN A N 1
ATOM 776 C CA . GLN A 1 100 ? -14.010 -2.114 15.566 1.00 93.62 100 GLN A CA 1
ATOM 777 C C . GLN A 1 100 ? -12.633 -1.468 15.348 1.00 93.62 100 GLN A C 1
ATOM 779 O O . GLN A 1 100 ? -11.664 -1.860 16.003 1.00 93.62 100 GLN A O 1
ATOM 784 N N . GLY A 1 101 ? -12.540 -0.444 14.491 1.00 92.56 101 GLY A N 1
ATOM 785 C CA . GLY A 1 101 ? -11.287 0.233 14.172 1.00 92.56 101 GLY A CA 1
ATOM 786 C C . GLY A 1 101 ? -10.357 -0.648 13.339 1.00 92.56 101 GLY A C 1
ATOM 787 O O . GLY A 1 101 ? -9.143 -0.442 13.362 1.00 92.56 101 GLY A O 1
ATOM 788 N N . ALA A 1 102 ? -10.893 -1.665 12.662 1.00 94.50 102 ALA A N 1
ATOM 789 C CA . ALA A 1 102 ? -10.125 -2.659 11.937 1.00 94.50 102 ALA A CA 1
ATOM 790 C C . ALA A 1 102 ? -10.253 -2.514 10.417 1.00 94.50 102 ALA A C 1
ATOM 792 O O . ALA A 1 102 ? -11.217 -1.968 9.882 1.00 94.50 102 ALA A O 1
ATOM 793 N N . VAL A 1 103 ? -9.231 -2.995 9.710 1.00 95.69 103 VAL A N 1
ATOM 794 C CA . VAL A 1 103 ? -9.202 -3.059 8.246 1.00 95.69 103 VAL A CA 1
ATOM 795 C C . VAL A 1 103 ? -8.272 -4.175 7.781 1.00 95.69 103 VAL A C 1
ATOM 797 O O . VAL A 1 103 ? -7.297 -4.514 8.461 1.00 95.69 103 VAL A O 1
ATOM 800 N N . ALA A 1 104 ? -8.574 -4.762 6.624 1.00 96.12 104 ALA A N 1
ATOM 801 C CA . ALA A 1 104 ? -7.790 -5.844 6.043 1.00 96.12 104 ALA A CA 1
ATOM 802 C C . ALA A 1 104 ? -7.510 -5.612 4.556 1.00 96.12 104 ALA A C 1
ATOM 804 O O . ALA A 1 104 ? -8.410 -5.230 3.809 1.00 96.12 104 ALA A O 1
ATOM 805 N N . PHE A 1 105 ? -6.282 -5.900 4.130 1.00 97.56 105 PHE A N 1
ATOM 806 C CA . PHE A 1 105 ? -5.846 -5.816 2.741 1.00 97.56 105 PHE A CA 1
ATOM 807 C C . PHE A 1 105 ? -5.206 -7.128 2.284 1.00 97.56 105 PHE A C 1
ATOM 809 O O . PHE A 1 105 ? -4.446 -7.756 3.027 1.00 97.56 105 PHE A O 1
ATOM 816 N N . SER A 1 106 ? -5.481 -7.510 1.042 1.00 97.56 106 SER A N 1
ATOM 817 C CA . SER A 1 106 ? -4.791 -8.580 0.326 1.00 97.56 106 SER A CA 1
ATOM 818 C C . SER A 1 106 ? -3.782 -7.958 -0.633 1.00 97.56 106 SER A C 1
ATOM 820 O O . SER A 1 106 ? -4.123 -7.085 -1.429 1.00 97.56 106 SER A O 1
ATOM 822 N N . THR A 1 107 ? -2.529 -8.389 -0.541 1.00 96.44 107 THR A N 1
ATOM 823 C CA . THR A 1 107 ? -1.427 -7.880 -1.359 1.00 96.44 107 THR A CA 1
ATOM 824 C C . THR A 1 107 ? -0.397 -8.981 -1.637 1.00 96.44 107 THR A C 1
ATOM 826 O O . THR A 1 107 ? -0.637 -10.157 -1.355 1.00 96.44 107 THR A O 1
ATOM 829 N N . VAL A 1 108 ? 0.756 -8.619 -2.199 1.00 94.00 108 VAL A N 1
ATOM 830 C CA . VAL A 1 108 ? 1.930 -9.491 -2.298 1.00 94.00 108 VAL A CA 1
ATOM 831 C C . VAL A 1 108 ? 3.071 -8.972 -1.431 1.00 94.00 108 VAL A C 1
ATOM 833 O O . VAL A 1 108 ? 3.164 -7.782 -1.141 1.00 94.00 108 VAL A O 1
ATOM 836 N N . TYR A 1 109 ? 3.954 -9.870 -1.015 1.00 90.00 109 TYR A N 1
ATOM 837 C CA . TYR A 1 109 ? 5.141 -9.530 -0.246 1.00 90.00 109 TYR A CA 1
ATOM 838 C C . TYR A 1 109 ? 6.062 -8.580 -1.045 1.00 90.00 109 TYR A C 1
ATOM 840 O O . TYR A 1 109 ? 6.436 -8.934 -2.169 1.00 90.00 109 TYR A O 1
ATOM 848 N N . PRO A 1 110 ? 6.426 -7.401 -0.502 1.00 88.75 110 PRO A N 1
ATOM 849 C CA . PRO A 1 110 ? 7.228 -6.415 -1.220 1.00 88.75 110 PRO A CA 1
ATOM 850 C C . PRO A 1 110 ? 8.673 -6.865 -1.423 1.00 88.75 110 PRO A C 1
ATOM 852 O O . PRO A 1 110 ? 9.238 -7.622 -0.629 1.00 88.75 110 PRO A O 1
ATOM 855 N N . GLY A 1 111 ? 9.272 -6.353 -2.492 1.00 84.31 111 GLY A N 1
ATOM 856 C CA . GLY A 1 111 ? 10.698 -6.460 -2.745 1.00 84.31 111 GLY A CA 1
ATOM 857 C C . GLY A 1 111 ? 11.507 -5.425 -1.968 1.00 84.31 111 GLY A C 1
ATOM 858 O O . GLY A 1 111 ? 11.005 -4.651 -1.151 1.00 84.31 111 GLY A O 1
ATOM 859 N N . TRP A 1 112 ? 12.802 -5.412 -2.252 1.00 77.75 112 TRP A N 1
ATOM 860 C CA . TRP A 1 112 ? 13.725 -4.382 -1.794 1.00 77.75 112 TRP A CA 1
ATOM 861 C C . TRP A 1 112 ? 13.806 -3.240 -2.822 1.00 77.75 112 TRP A C 1
ATOM 863 O O . TRP A 1 112 ? 13.523 -3.437 -3.999 1.00 77.75 112 TRP A O 1
ATOM 873 N N . CYS A 1 113 ? 14.190 -2.040 -2.399 1.00 72.06 113 CYS A N 1
ATOM 874 C CA . CYS A 1 113 ? 14.562 -0.936 -3.289 1.00 72.06 113 CYS A CA 1
ATOM 875 C C . CYS A 1 113 ? 15.780 -0.227 -2.700 1.00 72.06 113 CYS A C 1
ATOM 877 O O . CYS A 1 113 ? 15.973 -0.259 -1.478 1.00 72.06 113 CYS A O 1
ATOM 879 N N . PHE A 1 114 ? 16.605 0.371 -3.559 1.00 66.88 114 PHE A N 1
ATOM 880 C CA . PHE A 1 114 ? 17.918 0.873 -3.171 1.00 66.88 114 PHE A CA 1
ATOM 881 C C . PHE A 1 114 ? 17.867 1.750 -1.918 1.00 66.88 114 PHE A C 1
ATOM 883 O O . PHE A 1 114 ? 16.991 2.599 -1.752 1.00 66.88 114 PHE A O 1
ATOM 890 N N . GLY A 1 115 ? 18.793 1.497 -0.991 1.00 61.62 115 GLY A N 1
ATOM 891 C CA . GLY A 1 115 ? 18.923 2.272 0.244 1.00 61.62 115 GLY A CA 1
ATOM 892 C C . GLY A 1 115 ? 17.819 2.084 1.299 1.00 61.62 115 GLY A C 1
ATOM 893 O O . GLY A 1 115 ? 17.914 2.710 2.353 1.00 61.62 115 GLY A O 1
ATOM 894 N N . ARG A 1 116 ? 16.796 1.235 1.091 1.00 67.44 116 ARG A N 1
ATOM 895 C CA . ARG A 1 116 ? 15.698 1.021 2.064 1.00 67.44 116 ARG A CA 1
ATOM 896 C C . ARG A 1 116 ? 15.552 -0.445 2.467 1.00 67.44 116 ARG A C 1
ATOM 898 O O . ARG A 1 116 ? 15.910 -1.321 1.705 1.00 67.44 116 ARG A O 1
ATOM 905 N N . ALA A 1 117 ? 15.030 -0.747 3.656 1.00 73.62 117 ALA A N 1
ATOM 906 C CA . ALA A 1 117 ? 14.662 -2.127 4.013 1.00 73.62 117 ALA A CA 1
ATOM 907 C C . ALA A 1 117 ? 13.423 -2.584 3.216 1.00 73.62 117 ALA A C 1
ATOM 909 O O . ALA A 1 117 ? 12.799 -1.776 2.540 1.00 73.62 117 ALA A O 1
ATOM 910 N N . ILE A 1 118 ? 13.015 -3.851 3.303 1.00 83.31 118 ILE A N 1
ATOM 911 C CA . ILE A 1 118 ? 11.690 -4.264 2.811 1.00 83.31 118 ILE A CA 1
ATOM 912 C C . ILE A 1 118 ? 10.622 -3.628 3.722 1.00 83.31 118 ILE 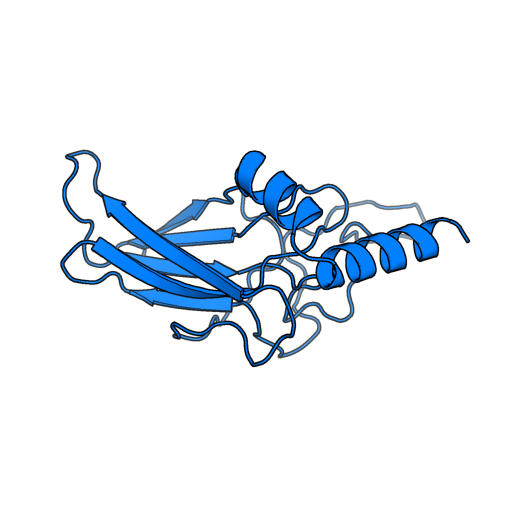A C 1
ATOM 914 O O . ILE A 1 118 ? 10.610 -3.873 4.933 1.00 83.31 118 ILE A O 1
ATOM 918 N N . HIS A 1 119 ? 9.744 -2.799 3.157 1.00 83.81 119 HIS A N 1
ATOM 919 C CA . HIS A 1 119 ? 8.783 -1.987 3.912 1.00 83.81 119 HIS A CA 1
ATOM 920 C C . HIS A 1 119 ? 7.452 -1.827 3.178 1.00 83.81 119 HIS A C 1
ATOM 922 O O . HIS A 1 119 ? 7.348 -2.064 1.974 1.00 83.81 119 HIS A O 1
ATOM 928 N N . ILE A 1 120 ? 6.434 -1.422 3.937 1.00 88.88 120 ILE A N 1
ATOM 929 C CA . ILE A 1 120 ? 5.120 -1.030 3.433 1.00 88.88 120 ILE A CA 1
ATOM 930 C C . ILE A 1 120 ? 4.815 0.343 4.017 1.00 88.88 120 ILE A C 1
ATOM 932 O O . ILE A 1 120 ? 4.974 0.555 5.216 1.00 88.88 120 ILE A O 1
ATOM 936 N N . HIS A 1 121 ? 4.383 1.272 3.176 1.00 88.81 121 HIS A N 1
ATOM 937 C CA . HIS A 1 121 ? 3.950 2.588 3.619 1.00 88.81 121 HIS A CA 1
ATOM 938 C C . HIS A 1 121 ? 2.502 2.541 4.099 1.00 88.81 121 HIS A C 1
ATOM 940 O O . HIS A 1 121 ? 1.668 1.870 3.482 1.00 88.81 121 HIS A O 1
ATOM 946 N N . ILE A 1 122 ? 2.212 3.259 5.185 1.00 89.00 122 ILE A N 1
ATOM 947 C CA . ILE A 1 122 ? 0.891 3.315 5.809 1.00 89.00 122 ILE A CA 1
ATOM 948 C C . ILE A 1 122 ? 0.563 4.749 6.195 1.00 89.00 122 ILE A C 1
ATOM 950 O O . ILE A 1 122 ? 1.207 5.334 7.055 1.00 89.00 122 ILE A O 1
ATOM 954 N N . GLU A 1 123 ? -0.503 5.294 5.636 1.00 87.56 123 GLU A N 1
ATOM 955 C CA . GLU A 1 123 ? -1.078 6.558 6.077 1.00 87.56 123 GLU A CA 1
ATOM 956 C C . GLU A 1 123 ? -2.404 6.306 6.785 1.00 87.56 123 GLU A C 1
ATOM 958 O O . GLU A 1 123 ? -3.245 5.564 6.281 1.00 87.56 123 GLU A O 1
ATOM 963 N N . VAL A 1 124 ? -2.604 6.936 7.939 1.00 87.00 124 VAL A N 1
ATOM 964 C CA . VAL A 1 124 ? -3.874 6.955 8.661 1.00 87.00 124 VAL A CA 1
ATOM 965 C C . VAL A 1 124 ? -4.411 8.381 8.647 1.00 87.00 124 VAL A C 1
ATOM 967 O O . VAL A 1 124 ? -3.832 9.283 9.247 1.00 87.00 124 VAL A O 1
ATOM 970 N N . GLN A 1 125 ? -5.539 8.593 7.979 1.00 84.38 125 GLN A N 1
ATOM 971 C CA . GLN A 1 125 ? -6.225 9.883 7.931 1.00 84.38 125 GLN A CA 1
ATOM 972 C C . GLN A 1 125 ? -7.437 9.862 8.856 1.00 84.38 125 GLN A C 1
ATOM 974 O O . GLN A 1 125 ? -8.286 8.988 8.716 1.00 84.38 125 GLN A O 1
ATOM 979 N N . VAL A 1 126 ? -7.534 10.821 9.780 1.00 83.75 126 VAL A N 1
ATOM 980 C CA . VAL A 1 126 ? -8.601 10.941 10.787 1.00 83.75 126 VAL A CA 1
ATOM 981 C C . VAL A 1 126 ? -9.305 12.281 10.610 1.00 83.75 126 VAL A C 1
ATOM 983 O O . VAL A 1 126 ? -8.675 13.330 10.731 1.00 83.75 126 VAL A O 1
ATOM 986 N N . GLY A 1 127 ? -10.609 12.276 10.320 1.00 68.69 127 GLY A N 1
ATOM 987 C CA . GLY A 1 127 ? -11.416 13.508 10.276 1.00 68.69 127 GLY A CA 1
ATOM 988 C C . GLY A 1 127 ? -10.899 14.627 9.348 1.00 68.69 127 GLY A C 1
ATOM 989 O O . GLY A 1 127 ? -11.235 15.788 9.563 1.00 68.69 127 GLY A O 1
ATOM 990 N N . GLY A 1 128 ? -10.071 14.302 8.345 1.00 58.28 128 GLY A N 1
ATOM 991 C CA . GLY A 1 128 ? -9.453 15.260 7.414 1.00 58.28 128 GLY A CA 1
ATOM 992 C C . GLY A 1 128 ? -8.017 15.697 7.748 1.00 58.28 128 GLY A C 1
ATOM 993 O O . GLY A 1 128 ? -7.430 16.437 6.964 1.00 58.28 128 GLY A O 1
ATOM 994 N N . GLY A 1 129 ? -7.433 15.241 8.863 1.00 55.06 129 GLY A N 1
ATOM 995 C CA . GLY A 1 129 ? -5.999 15.367 9.166 1.00 55.06 129 GLY A CA 1
ATOM 996 C C . GLY A 1 129 ? -5.273 14.023 9.022 1.00 55.06 129 GLY A C 1
ATOM 997 O O . GLY A 1 129 ? -5.800 12.997 9.445 1.00 55.06 129 GLY A O 1
ATOM 998 N N . GLY A 1 130 ? -4.086 14.006 8.407 1.00 56.19 130 GLY A N 1
ATOM 999 C CA . GLY A 1 130 ? -3.307 12.786 8.143 1.00 56.19 130 GLY A CA 1
ATOM 1000 C C . GLY A 1 130 ? -2.144 12.567 9.114 1.00 56.19 130 GLY A C 1
ATOM 1001 O O . GLY A 1 130 ? -1.491 13.521 9.536 1.00 56.19 130 GLY A O 1
ATOM 1002 N N . PHE A 1 131 ? -1.866 11.306 9.443 1.00 57.53 131 PHE A N 1
ATOM 1003 C CA . PHE A 1 131 ? -0.618 10.846 10.050 1.00 57.53 131 PHE A CA 1
ATOM 1004 C C . PHE A 1 131 ? -0.010 9.747 9.173 1.00 57.53 131 PHE A C 1
ATOM 1006 O O . PHE A 1 131 ? -0.687 8.770 8.855 1.00 57.53 131 PHE A O 1
ATOM 1013 N N . LEU A 1 132 ? 1.265 9.889 8.803 1.00 56.81 132 LEU A N 1
ATOM 1014 C CA . LEU A 1 132 ? 1.983 8.910 7.988 1.00 56.81 132 LEU A CA 1
ATOM 1015 C C . LEU A 1 132 ? 3.009 8.116 8.806 1.00 56.81 132 LEU A C 1
ATOM 1017 O O . LEU A 1 132 ? 3.819 8.703 9.525 1.00 56.81 132 LEU A O 1
ATOM 1021 N N . ASP A 1 133 ? 3.033 6.798 8.602 1.00 57.84 133 ASP A N 1
ATOM 1022 C CA . ASP A 1 133 ? 4.042 5.868 9.108 1.00 57.84 133 ASP A CA 1
ATOM 1023 C C . ASP A 1 133 ? 4.572 4.928 7.997 1.00 57.84 133 ASP A C 1
ATOM 1025 O O . ASP A 1 133 ? 3.947 4.717 6.957 1.00 57.84 133 ASP A O 1
ATOM 1029 N N . GLN A 1 134 ? 5.768 4.366 8.182 1.00 60.28 134 GLN A N 1
ATOM 1030 C CA . GLN A 1 134 ? 6.438 3.486 7.210 1.00 60.28 134 GLN A CA 1
ATOM 1031 C C . GLN A 1 134 ? 7.020 2.246 7.896 1.00 60.28 134 GLN A C 1
ATOM 1033 O O . GLN A 1 134 ? 8.243 2.111 8.013 1.00 60.28 134 GLN A O 1
ATOM 1038 N N . PRO A 1 135 ? 6.175 1.327 8.388 1.00 58.28 135 PRO A N 1
ATOM 1039 C CA . PRO A 1 135 ? 6.652 0.151 9.090 1.00 58.28 135 PRO A CA 1
ATOM 1040 C C . PRO A 1 135 ? 7.513 -0.744 8.189 1.00 58.28 135 PRO A C 1
ATOM 1042 O O . PRO A 1 135 ? 7.096 -1.224 7.129 1.00 58.28 135 PRO A O 1
ATOM 1045 N N . ALA A 1 136 ? 8.726 -1.032 8.662 1.00 60.56 136 ALA A N 1
ATOM 1046 C CA . ALA A 1 136 ? 9.536 -2.122 8.136 1.00 60.56 136 ALA A CA 1
ATOM 1047 C C . ALA A 1 136 ? 8.891 -3.471 8.489 1.00 60.56 136 ALA A C 1
ATOM 1049 O O . ALA A 1 136 ? 8.320 -3.639 9.573 1.00 60.56 136 ALA A O 1
ATOM 1050 N N . LEU A 1 137 ? 9.006 -4.461 7.600 1.00 59.94 137 LEU A N 1
ATOM 1051 C CA . LEU A 1 137 ? 8.538 -5.807 7.929 1.00 59.94 137 LEU A CA 1
ATOM 1052 C C . LEU A 1 137 ? 9.412 -6.427 9.037 1.00 59.94 137 LEU A C 1
ATOM 1054 O O . LEU A 1 137 ? 10.634 -6.259 9.016 1.00 59.94 137 LEU A O 1
ATOM 1058 N N . PRO A 1 138 ? 8.827 -7.174 10.000 1.00 60.38 138 PRO A N 1
ATOM 1059 C CA . PRO A 1 138 ? 9.596 -7.769 11.088 1.00 60.38 138 PRO A CA 1
ATOM 1060 C C . PRO A 1 138 ? 10.692 -8.706 10.551 1.00 60.38 138 PRO A C 1
ATOM 1062 O O . PRO A 1 138 ? 10.375 -9.555 9.711 1.00 60.38 138 PRO A O 1
ATOM 1065 N N . PRO A 1 139 ? 11.933 -8.663 11.076 1.00 53.25 139 PRO A N 1
ATOM 1066 C CA . PRO A 1 139 ? 13.051 -9.468 10.569 1.00 53.25 139 PRO A CA 1
ATOM 1067 C C . PRO A 1 139 ? 12.744 -10.965 10.472 1.00 53.25 139 PRO A C 1
ATOM 1069 O O . PRO A 1 139 ? 13.053 -11.596 9.471 1.00 53.25 139 PRO A O 1
ATOM 1072 N N . ARG A 1 140 ? 12.021 -11.525 11.453 1.00 51.59 140 ARG A N 1
ATOM 1073 C CA . ARG A 1 140 ? 11.616 -12.942 11.433 1.00 51.59 140 ARG A CA 1
ATOM 1074 C C . ARG A 1 140 ? 10.722 -13.297 10.245 1.00 51.59 140 ARG A C 1
ATOM 1076 O O . ARG A 1 140 ? 10.829 -14.397 9.717 1.00 51.59 140 ARG A O 1
ATOM 1083 N N . ARG A 1 141 ? 9.843 -12.382 9.826 1.00 60.00 141 ARG A N 1
ATOM 1084 C CA . ARG A 1 141 ? 8.983 -12.585 8.654 1.00 60.00 141 ARG A CA 1
ATOM 1085 C C . ARG A 1 141 ? 9.802 -12.469 7.366 1.00 60.00 141 ARG A C 1
ATOM 1087 O O . ARG A 1 141 ? 9.595 -13.276 6.470 1.00 60.00 141 ARG A O 1
ATOM 1094 N N . VAL A 1 142 ? 10.767 -11.547 7.312 1.00 58.06 142 VAL A N 1
ATOM 1095 C CA . VAL A 1 142 ? 11.718 -11.426 6.191 1.00 58.06 142 VAL A CA 1
ATOM 1096 C C . VAL A 1 142 ? 12.551 -12.699 6.034 1.00 58.06 142 VAL A C 1
ATOM 1098 O O . VAL A 1 142 ? 12.582 -13.286 4.958 1.00 58.06 142 VAL A O 1
ATOM 1101 N N . GLU A 1 143 ? 13.159 -13.178 7.117 1.00 55.94 143 GLU A N 1
ATOM 1102 C CA . GLU A 1 143 ? 13.975 -14.397 7.137 1.00 55.94 143 GLU A CA 1
ATOM 1103 C C . GLU A 1 143 ? 13.174 -15.647 6.760 1.00 55.94 143 GLU A C 1
ATOM 1105 O O . GLU A 1 143 ? 13.661 -16.497 6.012 1.00 55.94 143 GLU A O 1
ATOM 1110 N N . GLN A 1 144 ? 11.944 -15.764 7.266 1.00 58.50 144 GLN A N 1
ATOM 1111 C CA . GLN A 1 144 ? 11.052 -16.869 6.933 1.00 58.50 144 GLN A CA 1
ATOM 1112 C C . GLN A 1 144 ? 10.715 -16.865 5.439 1.00 58.50 144 GLN A C 1
ATOM 1114 O O . GLN A 1 144 ? 10.869 -17.882 4.768 1.00 58.50 144 GLN A O 1
ATOM 1119 N N . VAL A 1 145 ? 10.331 -15.712 4.893 1.00 60.31 145 VAL A N 1
ATOM 1120 C CA . VAL A 1 145 ? 10.012 -15.574 3.468 1.00 60.31 145 VAL A CA 1
ATOM 1121 C C . VAL A 1 145 ? 11.239 -15.838 2.592 1.00 60.31 145 VAL A C 1
ATOM 1123 O O . VAL A 1 145 ? 11.135 -16.558 1.600 1.00 60.31 145 VAL A O 1
ATOM 1126 N N . HIS A 1 146 ? 12.417 -15.353 2.989 1.00 61.91 146 HIS A N 1
ATOM 1127 C CA . HIS A 1 146 ? 13.676 -15.653 2.301 1.00 61.91 146 HIS A CA 1
ATOM 1128 C C . HIS A 1 146 ? 14.004 -17.150 2.297 1.00 61.91 146 HIS A C 1
ATOM 1130 O O . HIS A 1 146 ? 14.677 -17.616 1.386 1.00 61.91 146 HIS A O 1
ATOM 1136 N N . ARG A 1 147 ? 13.538 -17.916 3.288 1.00 61.22 147 ARG A N 1
ATOM 1137 C CA . ARG A 1 147 ? 13.730 -19.370 3.355 1.00 61.22 147 ARG A CA 1
ATOM 1138 C C . ARG A 1 147 ? 12.676 -20.149 2.567 1.00 61.22 147 ARG A C 1
ATOM 1140 O O . ARG A 1 147 ? 12.985 -21.202 2.019 1.00 61.22 147 ARG A O 1
ATOM 1147 N N . GLU A 1 148 ? 11.438 -19.662 2.552 1.00 63.22 148 GLU A N 1
ATOM 1148 C CA . GLU A 1 148 ? 10.257 -20.434 2.143 1.00 63.22 148 GLU A CA 1
ATOM 1149 C C . GLU A 1 148 ? 9.717 -20.061 0.752 1.00 63.22 148 GLU A C 1
ATOM 1151 O O . GLU A 1 148 ? 8.874 -20.784 0.221 1.00 63.22 148 GLU A O 1
ATOM 1156 N N . ALA A 1 149 ? 10.207 -18.983 0.120 1.00 63.34 149 ALA A N 1
ATOM 1157 C CA . ALA A 1 149 ? 9.714 -18.505 -1.177 1.00 63.34 149 ALA A CA 1
ATOM 1158 C C . ALA A 1 149 ? 10.782 -18.533 -2.299 1.00 63.34 149 ALA A C 1
ATOM 1160 O O . ALA A 1 149 ? 11.323 -17.489 -2.672 1.00 63.34 149 ALA A O 1
ATOM 1161 N N . PRO A 1 150 ? 11.019 -19.692 -2.954 1.00 56.78 150 PRO A N 1
ATOM 1162 C CA . PRO A 1 150 ? 11.998 -19.841 -4.040 1.00 56.78 150 PRO A CA 1
ATOM 1163 C C . PRO A 1 150 ? 11.774 -18.926 -5.254 1.00 56.78 150 PRO A C 1
ATOM 1165 O O . PRO A 1 150 ? 12.691 -18.691 -6.036 1.00 56.78 150 PRO A O 1
ATOM 1168 N N . ALA A 1 151 ? 10.545 -18.451 -5.482 1.00 54.81 151 ALA A N 1
ATOM 1169 C CA . ALA A 1 151 ? 10.243 -17.486 -6.544 1.00 54.81 151 ALA A CA 1
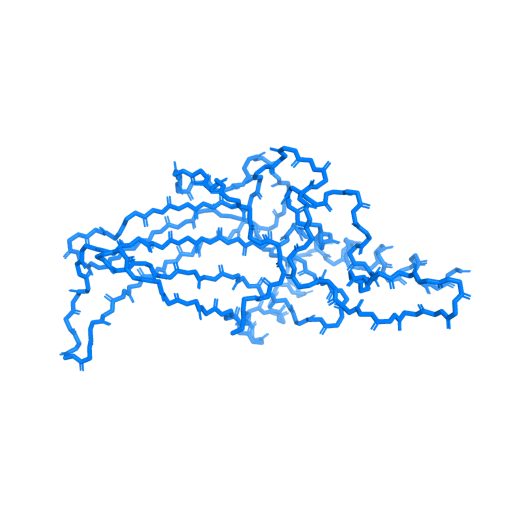ATOM 1170 C C . ALA A 1 151 ? 10.732 -16.072 -6.188 1.00 54.81 151 ALA A C 1
ATOM 1172 O O . ALA A 1 151 ? 11.295 -15.397 -7.044 1.00 54.81 151 ALA A O 1
ATOM 1173 N N . LEU A 1 152 ? 10.598 -15.669 -4.920 1.00 57.12 152 LEU A N 1
ATOM 1174 C CA . LEU A 1 152 ? 11.143 -14.410 -4.418 1.00 57.12 152 LEU A CA 1
ATOM 1175 C C . LEU A 1 152 ? 12.671 -14.481 -4.328 1.00 57.12 152 LEU A C 1
ATOM 1177 O O . LEU A 1 152 ? 13.339 -13.563 -4.772 1.00 57.12 152 LEU A O 1
ATOM 1181 N N . GLN A 1 153 ? 13.235 -15.602 -3.870 1.00 56.75 153 GLN A N 1
ATOM 1182 C CA . GLN A 1 153 ? 14.683 -15.842 -3.917 1.00 56.75 153 GLN A CA 1
ATOM 1183 C C . GLN A 1 153 ? 15.241 -15.754 -5.338 1.00 56.75 153 GLN A C 1
ATOM 1185 O O . GLN A 1 153 ? 16.289 -15.163 -5.543 1.00 56.75 153 GLN A O 1
ATOM 1190 N N . ARG A 1 154 ? 14.539 -16.305 -6.337 1.00 54.47 154 ARG A N 1
ATOM 1191 C CA . ARG A 1 154 ? 14.943 -16.174 -7.743 1.00 54.47 154 ARG A CA 1
ATOM 1192 C C . ARG A 1 154 ? 14.838 -14.740 -8.249 1.00 54.47 154 ARG A C 1
ATOM 1194 O O . ARG A 1 154 ? 15.729 -14.323 -8.972 1.00 54.47 154 ARG A O 1
ATOM 1201 N N . ALA A 1 155 ? 13.803 -13.996 -7.864 1.00 59.19 155 ALA A N 1
ATOM 1202 C CA . ALA A 1 155 ? 13.668 -12.579 -8.199 1.00 59.19 155 ALA A CA 1
ATOM 1203 C C . ALA A 1 155 ? 14.786 -11.728 -7.562 1.00 59.19 155 ALA A C 1
ATOM 1205 O O . ALA A 1 155 ? 15.407 -10.920 -8.247 1.00 59.19 155 ALA A O 1
ATOM 1206 N N . LEU A 1 156 ? 15.101 -11.980 -6.287 1.00 55.28 156 LEU A N 1
ATOM 1207 C CA . LEU A 1 156 ? 16.197 -11.341 -5.555 1.00 55.28 156 LEU A CA 1
ATOM 1208 C C . LEU A 1 156 ? 17.563 -11.705 -6.160 1.00 55.28 156 LEU A C 1
ATOM 1210 O O . LEU A 1 156 ? 18.325 -10.814 -6.514 1.00 55.28 156 LEU A O 1
ATOM 1214 N N . HIS A 1 157 ? 17.849 -12.992 -6.382 1.00 53.94 157 HIS A N 1
ATOM 1215 C CA . HIS A 1 157 ? 19.114 -13.447 -6.973 1.00 53.94 157 HIS A CA 1
ATOM 1216 C C . HIS A 1 157 ? 19.286 -13.005 -8.436 1.00 53.94 157 HIS A C 1
ATOM 1218 O O . HIS A 1 157 ? 20.402 -12.718 -8.861 1.00 53.94 157 HIS A O 1
ATOM 1224 N N . ALA A 1 158 ? 18.208 -12.956 -9.229 1.00 55.03 158 ALA A N 1
ATOM 1225 C CA . ALA A 1 158 ? 18.267 -12.462 -10.605 1.00 55.03 158 ALA A CA 1
ATOM 1226 C C . ALA A 1 158 ? 18.624 -10.969 -10.652 1.00 55.03 158 ALA A C 1
ATOM 1228 O O . ALA A 1 158 ? 19.370 -10.554 -11.536 1.00 55.03 158 ALA A O 1
ATOM 1229 N N . ARG A 1 159 ? 18.152 -10.185 -9.675 1.00 60.44 159 ARG A N 1
ATOM 1230 C CA . ARG A 1 159 ? 18.514 -8.771 -9.522 1.00 60.44 159 ARG A CA 1
ATOM 1231 C C . ARG A 1 159 ? 19.944 -8.594 -8.995 1.00 60.44 159 ARG A C 1
ATOM 1233 O O . ARG A 1 159 ? 20.702 -7.820 -9.567 1.00 60.44 159 ARG A O 1
ATOM 1240 N N . GLU A 1 160 ? 20.373 -9.388 -8.011 1.00 56.38 160 GLU A N 1
ATOM 1241 C CA . GLU A 1 160 ? 21.770 -9.409 -7.531 1.00 56.38 160 GLU A CA 1
ATOM 1242 C C . GLU A 1 160 ? 22.780 -9.779 -8.633 1.00 56.38 160 GLU A C 1
ATOM 1244 O O . GLU A 1 160 ? 23.909 -9.288 -8.638 1.00 56.38 160 GLU A O 1
ATOM 1249 N N . ALA A 1 161 ? 22.393 -10.644 -9.575 1.00 52.78 161 ALA A N 1
ATOM 1250 C CA . ALA A 1 161 ? 23.228 -11.016 -10.715 1.00 52.78 161 ALA A CA 1
ATOM 1251 C C . ALA A 1 161 ? 23.372 -9.884 -11.750 1.00 52.78 161 ALA A C 1
ATOM 1253 O O . ALA A 1 161 ? 24.405 -9.808 -12.411 1.00 52.78 161 ALA A O 1
ATOM 1254 N N . HIS A 1 162 ? 22.374 -9.001 -11.872 1.00 50.91 162 HIS A N 1
ATOM 1255 C CA . HIS A 1 162 ? 22.404 -7.856 -12.788 1.00 50.91 162 HIS A CA 1
ATOM 1256 C C . HIS A 1 162 ? 23.354 -6.744 -12.308 1.00 50.91 162 HIS A C 1
ATOM 1258 O O . HIS A 1 162 ? 23.966 -6.075 -13.126 1.00 50.91 162 HIS A O 1
ATOM 1264 N N . GLN A 1 163 ? 23.559 -6.612 -10.993 1.00 46.25 163 GLN A N 1
ATOM 1265 C CA . GLN A 1 163 ? 24.477 -5.632 -10.387 1.00 46.25 163 GLN A CA 1
ATOM 1266 C C . GLN A 1 163 ? 25.966 -6.040 -10.427 1.00 46.25 163 GLN A C 1
ATOM 1268 O O . GLN A 1 163 ? 26.824 -5.293 -9.961 1.00 46.25 163 GLN A O 1
ATOM 1273 N N . ARG A 1 164 ? 26.293 -7.249 -10.910 1.00 42.78 164 ARG A N 1
ATOM 1274 C CA . ARG A 1 164 ? 27.670 -7.791 -10.961 1.00 42.78 164 ARG A CA 1
ATOM 1275 C C . ARG A 1 164 ? 28.272 -7.837 -12.373 1.00 42.78 164 ARG A C 1
ATOM 1277 O O . ARG A 1 164 ? 29.343 -8.425 -12.538 1.00 42.78 164 ARG A O 1
ATOM 1284 N N . LEU A 1 165 ? 27.586 -7.271 -13.364 1.00 41.16 165 LEU A N 1
ATOM 1285 C CA . LEU A 1 165 ? 28.045 -7.112 -14.749 1.00 41.16 165 LEU A CA 1
ATOM 1286 C C . LEU A 1 165 ? 28.417 -5.652 -15.007 1.00 41.16 165 LEU A C 1
ATOM 1288 O O . LEU A 1 165 ? 29.371 -5.446 -15.787 1.00 41.16 165 LEU A O 1
#

pLDDT: mean 76.4, std 17.13, range [36.09, 97.56]

Solvent-accessible surface area (backbone atoms only — not comparable to full-atom values): 9427 Å² total; per-residue (Å²): 126,81,68,64,75,82,64,97,78,64,53,78,44,44,70,16,30,80,81,59,79,63,55,80,36,81,48,76,49,71,44,58,43,99,87,69,43,56,37,68,73,30,33,42,36,38,39,37,32,41,51,82,17,44,36,51,19,34,71,85,52,62,36,78,48,78,61,50,51,74,48,101,91,42,78,78,43,72,53,55,71,67,79,69,70,48,88,53,55,45,38,28,21,22,46,61,44,43,96,71,9,31,46,62,36,40,36,49,48,50,21,51,32,57,99,49,72,48,44,42,38,38,34,44,33,43,86,88,48,78,48,77,51,68,56,62,60,57,66,71,58,53,55,48,46,67,72,73,33,70,68,58,45,48,51,50,49,56,51,59,58,62,78,75,114